Protein AF-A0A949QBL3-F1 (afdb_monomer)

pLDDT: mean 91.04, std 8.11, range [60.72, 97.88]

Foldseek 3Di:
DAEQFDFDWDWDDDPNDTDIGGDDQQFDADDDPDPLSVQLVVVVCVPDVTDGNRCCRYQVNLLVLLLSLCVSVVPPDPVSPDRDHSVVLVVVLVVPDPSSVSSVVD

Sequence (106 aa):
GPGRGLGVSGLLPANGRWLPLAGEGGHVTLAPSDAREAAILALAWREIPHVSAERLISGNGLPFLHRLVSRVDGRTGPDAAQVLAPADIVAQALAGDLLCQATIAT

Nearest PDB structures (foldseek):
  1sz2-assembly1_A  TM=9.155E-01  e=6.501E-09  Escherichia coli
  3vpz-assembly1_A-2  TM=8.803E-01  e=4.285E-07  Pseudoalteromonas sp. AS-131
  2q2r-assembly1_B  TM=8.066E-01  e=5.009E-04  Trypanosoma cruzi
  6vzz-assembly1_A-2  TM=7.115E-01  e=1.348E-04  Balamuthia mandrillaris
  5brh-assembly1_B  TM=7.927E-01  e=1.279E-03  Trypanosoma cruzi strain CL Brener

Secondary structure (DSSP, 8-state):
-BSSSB---EEEEETTEEEEE---GGGSBP--SSHHHHHHHHHHTTT-S--BHHHHSSTTTHHHHHHHHHHHTT--SHHHH----HHHHHHHHHHT-HHHHHHHT-

Solvent-accessible surface area (backbone atoms only — not comparable to full-atom values): 6020 Å² total; per-residue (Å²): 90,66,40,80,44,26,53,37,72,51,74,46,82,54,95,96,40,77,43,82,40,86,61,70,62,18,65,40,76,57,77,63,90,48,75,66,48,41,52,36,50,58,56,47,53,76,79,38,97,71,61,26,37,21,60,46,53,13,46,69,9,34,43,57,40,38,48,38,45,28,62,72,73,65,51,86,51,78,76,52,73,54,87,52,55,47,67,51,38,53,52,38,27,76,73,63,39,66,64,33,37,53,42,76,74,104

Structure (mmCIF, N/CA/C/O backbone):
data_AF-A0A949QBL3-F1
#
_entry.id   AF-A0A949QBL3-F1
#
loop_
_atom_site.group_PDB
_atom_site.id
_atom_site.type_symbol
_atom_site.label_atom_id
_atom_site.label_alt_id
_atom_site.label_comp_id
_atom_site.label_asym_id
_atom_site.label_entity_id
_atom_site.label_seq_id
_atom_site.pdbx_PDB_ins_code
_atom_site.Cartn_x
_atom_site.Cartn_y
_atom_site.Cartn_z
_atom_site.occupancy
_atom_site.B_iso_or_equiv
_atom_site.auth_seq_id
_atom_site.auth_comp_id
_atom_site.auth_asym_id
_atom_site.auth_atom_id
_atom_site.pdbx_PDB_model_num
ATOM 1 N N . GLY A 1 1 ? 9.462 1.404 -8.540 1.00 74.69 1 GLY A N 1
ATOM 2 C CA . GLY A 1 1 ? 9.095 1.081 -7.153 1.00 74.69 1 GLY A CA 1
ATOM 3 C C . GLY A 1 1 ? 8.359 2.242 -6.506 1.00 74.69 1 GLY A C 1
ATOM 4 O O . GLY A 1 1 ? 8.128 3.240 -7.193 1.00 74.69 1 GLY A O 1
ATOM 5 N N . PRO A 1 2 ? 7.966 2.099 -5.230 1.00 81.19 2 PRO A N 1
ATOM 6 C CA . PRO A 1 2 ? 7.136 3.069 -4.519 1.00 81.19 2 PRO A CA 1
ATOM 7 C C . PRO A 1 2 ? 7.917 4.333 -4.120 1.00 81.19 2 PRO A C 1
ATOM 9 O O . PRO A 1 2 ? 9.044 4.267 -3.639 1.00 81.19 2 PRO A O 1
ATOM 12 N N . GLY A 1 3 ? 7.293 5.490 -4.335 1.00 88.12 3 GLY A N 1
ATOM 13 C CA . GLY A 1 3 ? 7.767 6.839 -4.016 1.00 88.12 3 GLY A CA 1
ATOM 14 C C . GLY A 1 3 ? 6.558 7.757 -3.811 1.00 88.12 3 GLY A C 1
ATOM 15 O O . GLY A 1 3 ? 5.633 7.378 -3.105 1.00 88.12 3 GLY A O 1
ATOM 16 N N . ARG A 1 4 ? 6.488 8.932 -4.459 1.00 85.69 4 ARG A N 1
ATOM 17 C CA . ARG A 1 4 ? 5.220 9.705 -4.497 1.00 85.69 4 ARG A CA 1
ATOM 18 C C . ARG A 1 4 ? 4.072 8.904 -5.133 1.00 85.69 4 ARG A C 1
ATOM 20 O O . ARG A 1 4 ? 2.943 9.007 -4.673 1.00 85.69 4 ARG A O 1
ATOM 27 N N . GLY A 1 5 ? 4.394 8.112 -6.155 1.00 87.12 5 GLY A N 1
ATOM 28 C CA . GLY A 1 5 ? 3.521 7.130 -6.804 1.00 87.12 5 GLY A CA 1
ATOM 29 C C . GLY A 1 5 ? 4.197 5.755 -6.870 1.00 87.12 5 GLY A C 1
ATOM 30 O O . GLY A 1 5 ? 5.170 5.515 -6.150 1.00 87.12 5 GLY A O 1
ATOM 31 N N . LEU A 1 6 ? 3.734 4.866 -7.744 1.00 89.38 6 LEU A N 1
ATOM 32 C CA . LEU A 1 6 ? 4.263 3.518 -7.939 1.00 89.38 6 LEU A CA 1
ATOM 33 C C . LEU A 1 6 ? 4.749 3.346 -9.381 1.00 89.38 6 LEU A C 1
ATOM 35 O O . LEU A 1 6 ? 4.000 2.994 -10.285 1.00 89.38 6 LEU A O 1
ATOM 39 N N . GLY A 1 7 ? 6.049 3.548 -9.599 1.00 87.25 7 GLY A N 1
ATOM 40 C CA . GLY A 1 7 ? 6.647 3.305 -10.912 1.00 87.25 7 GLY A CA 1
ATOM 41 C C . GLY A 1 7 ? 6.856 1.811 -11.170 1.00 87.25 7 GLY A C 1
ATOM 42 O O . GLY A 1 7 ? 7.509 1.141 -10.364 1.00 87.25 7 GLY A O 1
ATOM 43 N N . VAL A 1 8 ? 6.384 1.306 -12.308 1.00 88.69 8 VAL A N 1
ATOM 44 C CA . VAL A 1 8 ? 6.632 -0.065 -12.785 1.00 88.69 8 VAL A CA 1
ATOM 45 C C . VAL A 1 8 ? 7.230 0.010 -14.188 1.00 88.69 8 VAL A C 1
ATOM 47 O O . VAL A 1 8 ? 6.705 0.709 -15.047 1.00 88.69 8 VAL A O 1
ATOM 50 N N . SER A 1 9 ? 8.333 -0.697 -14.426 1.00 90.88 9 SER A N 1
ATOM 51 C CA . SER A 1 9 ? 8.986 -0.761 -15.737 1.00 90.88 9 SER A CA 1
ATOM 52 C C . SER A 1 9 ? 9.530 -2.167 -15.977 1.00 90.88 9 SER A C 1
ATOM 54 O O . SER A 1 9 ? 9.952 -2.839 -15.035 1.00 90.88 9 SER A O 1
ATOM 56 N N . GLY A 1 10 ? 9.481 -2.615 -17.231 1.00 89.75 10 GLY A N 1
ATOM 57 C CA . GLY A 1 10 ? 10.071 -3.877 -17.673 1.00 89.75 10 GLY A CA 1
ATOM 58 C C . GLY A 1 10 ? 11.418 -3.661 -18.359 1.00 89.75 10 GLY A C 1
ATOM 59 O O . GLY A 1 10 ? 11.700 -2.576 -18.865 1.00 89.75 10 GLY A O 1
ATOM 60 N N . LEU A 1 11 ? 12.236 -4.710 -18.422 1.00 92.94 11 LEU A N 1
ATOM 61 C CA . LEU A 1 11 ? 13.452 -4.745 -19.233 1.00 92.94 11 LEU A CA 1
ATOM 62 C C . LEU A 1 11 ? 13.326 -5.866 -20.262 1.00 92.94 11 LEU A C 1
ATOM 64 O O . LEU A 1 11 ? 13.057 -7.011 -19.901 1.00 92.94 11 LEU A O 1
ATOM 68 N N . LEU A 1 12 ? 13.534 -5.540 -21.537 1.00 93.38 12 LEU A N 1
ATOM 69 C CA . LEU A 1 12 ? 13.517 -6.508 -22.629 1.00 93.38 12 LEU A CA 1
ATOM 70 C C . LEU A 1 12 ? 14.956 -6.813 -23.075 1.00 93.38 12 LEU A C 1
ATOM 72 O O . LEU A 1 12 ? 15.665 -5.884 -23.473 1.00 93.38 12 LEU A O 1
ATOM 76 N N . PRO A 1 13 ? 15.405 -8.080 -23.046 1.00 93.19 13 PRO A N 1
ATOM 77 C CA . PRO A 1 13 ? 16.680 -8.453 -23.638 1.00 93.19 13 PRO A CA 1
ATOM 78 C C . PRO A 1 13 ? 16.532 -8.533 -25.163 1.00 93.19 13 PRO A C 1
ATOM 80 O O . PRO A 1 13 ? 15.714 -9.293 -25.678 1.00 93.19 13 PRO A O 1
ATOM 83 N N . ALA A 1 14 ? 17.332 -7.763 -25.899 1.00 93.88 14 ALA A N 1
ATOM 84 C CA . ALA A 1 14 ? 17.350 -7.774 -27.360 1.00 93.88 14 ALA A CA 1
ATOM 85 C C . ALA A 1 14 ? 18.766 -7.507 -27.887 1.00 93.88 14 ALA A C 1
ATOM 87 O O . ALA A 1 14 ? 19.401 -6.521 -27.513 1.00 93.88 14 ALA A O 1
ATOM 88 N N . ASN A 1 15 ? 19.266 -8.379 -28.770 1.00 92.81 15 ASN A N 1
ATOM 89 C CA . ASN A 1 15 ? 20.572 -8.238 -29.434 1.00 92.81 15 ASN A CA 1
ATOM 90 C C . ASN A 1 15 ? 21.742 -7.950 -28.469 1.00 92.81 15 ASN A C 1
ATOM 92 O O . ASN A 1 15 ? 22.568 -7.072 -28.717 1.00 92.81 15 ASN A O 1
ATOM 96 N N . GLY A 1 16 ? 21.792 -8.659 -27.335 1.00 94.94 16 GLY A N 1
ATOM 97 C CA . GLY A 1 16 ? 22.842 -8.489 -26.323 1.00 94.94 16 GLY A CA 1
ATOM 98 C C . GLY A 1 16 ? 22.745 -7.194 -25.505 1.00 94.94 16 GLY A C 1
ATOM 99 O O . GLY A 1 16 ? 23.700 -6.836 -24.820 1.00 94.94 16 GLY A O 1
ATOM 100 N N . ARG A 1 17 ? 21.617 -6.477 -25.571 1.00 94.56 17 ARG A N 1
ATOM 101 C CA . ARG A 1 17 ? 21.348 -5.254 -24.802 1.00 94.56 17 ARG A CA 1
ATOM 102 C C . ARG A 1 17 ? 20.035 -5.374 -24.031 1.00 94.56 17 ARG A C 1
ATOM 104 O O . ARG A 1 17 ? 19.168 -6.167 -24.390 1.00 94.56 17 ARG A O 1
ATOM 111 N N . TRP A 1 18 ? 19.887 -4.551 -22.996 1.00 94.50 18 TRP A N 1
ATOM 112 C CA . TRP A 1 18 ? 18.640 -4.390 -22.249 1.00 94.50 18 TRP A CA 1
ATOM 113 C C . TRP A 1 18 ? 17.934 -3.112 -22.687 1.00 94.50 18 TRP A C 1
ATOM 115 O O . TRP A 1 18 ? 18.522 -2.031 -22.648 1.00 94.50 18 TRP A O 1
ATOM 125 N N . LEU A 1 19 ? 16.679 -3.239 -23.107 1.00 93.62 19 LEU A N 1
ATOM 126 C CA . LEU A 1 19 ? 15.832 -2.120 -23.504 1.00 93.62 19 LEU A CA 1
ATOM 127 C C . LEU A 1 19 ? 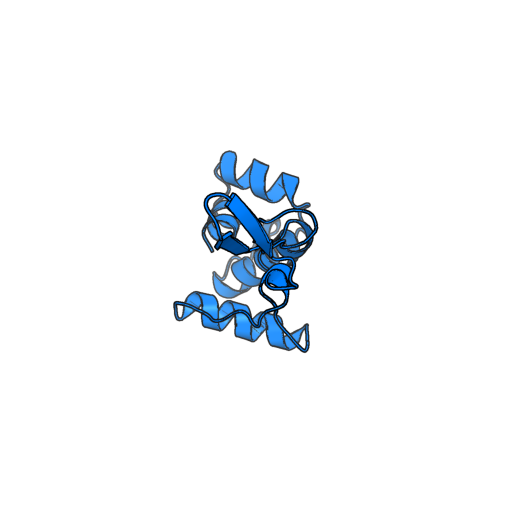14.812 -1.827 -22.394 1.00 93.62 19 LEU A C 1
ATOM 129 O O . LEU A 1 19 ? 14.107 -2.751 -21.979 1.00 93.62 19 LEU A O 1
ATOM 133 N N . PRO A 1 20 ? 14.706 -0.577 -21.908 1.00 91.44 20 PRO A N 1
ATOM 134 C CA . PRO A 1 20 ? 13.691 -0.208 -20.933 1.00 91.44 20 PRO A CA 1
ATOM 135 C C . PRO A 1 20 ? 12.312 -0.119 -21.586 1.00 91.44 20 PRO A C 1
ATOM 137 O O . PRO A 1 20 ? 12.143 0.499 -22.636 1.00 91.44 20 PRO A O 1
ATOM 140 N N . LEU A 1 21 ? 11.316 -0.709 -20.932 1.00 89.25 21 LEU A N 1
ATOM 141 C CA . LEU A 1 21 ? 9.910 -0.599 -21.295 1.00 89.25 21 LEU A CA 1
ATOM 142 C C . LEU A 1 21 ? 9.223 0.325 -20.291 1.00 89.25 21 LEU A C 1
ATOM 144 O O . LEU A 1 21 ? 9.052 -0.028 -19.119 1.00 89.25 21 LEU A O 1
ATOM 148 N N . ALA A 1 22 ? 8.851 1.517 -20.751 1.00 86.50 22 ALA A N 1
ATOM 149 C CA . ALA A 1 22 ? 8.008 2.427 -19.987 1.00 86.50 22 ALA A CA 1
ATOM 150 C C . ALA A 1 22 ? 6.549 1.944 -20.002 1.00 86.50 22 ALA A C 1
ATOM 152 O O . ALA A 1 22 ? 6.080 1.395 -20.999 1.00 86.50 22 ALA A O 1
ATOM 153 N N . GLY A 1 23 ? 5.831 2.161 -18.903 1.00 85.38 23 GLY A N 1
ATOM 154 C CA . GLY A 1 23 ? 4.415 1.836 -18.793 1.00 85.38 23 GLY A CA 1
ATOM 155 C C . GLY A 1 23 ? 3.802 2.351 -17.493 1.00 85.38 23 GLY A C 1
ATOM 156 O O . GLY A 1 23 ? 4.508 2.796 -16.594 1.00 85.38 23 GLY A O 1
ATOM 157 N N . GLU A 1 24 ? 2.479 2.236 -17.394 1.00 88.94 24 GLU A N 1
ATOM 158 C CA . GLU A 1 24 ? 1.669 2.713 -16.261 1.00 88.94 24 GLU A CA 1
ATOM 159 C C . GLU A 1 24 ? 1.313 1.569 -15.299 1.00 88.94 24 GLU A C 1
ATOM 161 O O . GLU A 1 24 ? 0.213 1.496 -14.754 1.00 88.94 24 GLU A O 1
ATOM 166 N N . GLY A 1 25 ? 2.231 0.614 -15.112 1.00 87.25 25 GLY A N 1
ATOM 167 C CA . GLY A 1 25 ? 1.953 -0.615 -14.361 1.00 87.25 25 GLY A CA 1
ATOM 168 C C . GLY A 1 25 ? 1.583 -0.385 -12.889 1.00 87.25 25 GLY A C 1
ATOM 169 O O . GLY A 1 25 ? 0.997 -1.267 -12.276 1.00 87.25 25 GLY A O 1
ATOM 170 N N . GLY A 1 26 ? 1.857 0.794 -12.321 1.00 87.69 26 GLY A N 1
ATOM 171 C CA . GLY A 1 26 ? 1.379 1.165 -10.984 1.00 87.69 26 GLY A CA 1
ATOM 172 C C . GLY A 1 26 ? -0.128 1.424 -10.908 1.00 87.69 26 GLY A C 1
ATOM 173 O O . GLY A 1 26 ? -0.712 1.363 -9.829 1.00 87.69 26 GLY A O 1
ATOM 174 N N . HIS A 1 27 ? -0.779 1.688 -12.042 1.00 91.50 27 HIS A N 1
ATOM 175 C CA . HIS A 1 27 ? -2.205 2.005 -12.109 1.00 91.50 27 HIS A CA 1
ATOM 176 C C . HIS A 1 27 ? -3.093 0.768 -12.300 1.00 91.50 27 HIS A C 1
ATOM 178 O O . HIS A 1 27 ? -4.313 0.900 -12.394 1.00 91.50 27 HIS A O 1
ATOM 184 N N . VAL A 1 28 ? -2.516 -0.437 -12.340 1.00 93.50 28 VAL A N 1
ATOM 185 C CA . VAL A 1 28 ? -3.295 -1.682 -12.404 1.00 93.50 28 VAL A CA 1
ATOM 186 C C . VAL A 1 28 ? -4.195 -1.827 -11.179 1.00 93.50 28 VAL A C 1
ATOM 188 O O . VAL A 1 28 ? -3.853 -1.368 -10.088 1.00 93.50 28 VAL A O 1
ATOM 191 N N . THR A 1 29 ? -5.347 -2.476 -11.356 1.00 94.62 29 THR A N 1
ATOM 192 C CA . THR A 1 29 ? -6.241 -2.832 -10.248 1.00 94.62 29 THR A CA 1
ATOM 193 C C . THR A 1 29 ? -5.500 -3.692 -9.235 1.00 94.62 29 THR A C 1
ATOM 195 O O . THR A 1 29 ? -4.871 -4.684 -9.604 1.00 94.62 29 THR A O 1
ATOM 198 N N . LEU A 1 30 ? -5.590 -3.316 -7.962 1.00 94.69 30 LEU A N 1
ATOM 199 C CA . LEU A 1 30 ? -5.015 -4.092 -6.876 1.00 94.69 30 LEU A CA 1
ATOM 200 C C . LEU A 1 30 ? -5.909 -5.301 -6.570 1.00 94.69 30 LEU A C 1
ATOM 202 O O . LEU A 1 30 ? -7.126 -5.162 -6.447 1.00 94.69 30 LEU A O 1
ATOM 206 N N . ALA A 1 31 ? -5.301 -6.480 -6.462 1.00 95.00 31 ALA A N 1
ATOM 207 C CA . ALA A 1 31 ? -5.980 -7.725 -6.123 1.00 95.00 31 ALA A CA 1
ATOM 208 C C . ALA A 1 31 ? -5.526 -8.191 -4.731 1.00 95.00 31 ALA A C 1
ATOM 210 O O . ALA A 1 31 ? -4.326 -8.135 -4.466 1.00 95.00 31 ALA A O 1
ATOM 211 N N . PRO A 1 32 ? -6.445 -8.639 -3.858 1.00 96.25 32 PRO A N 1
ATOM 212 C CA . PRO A 1 32 ? -6.083 -9.123 -2.534 1.00 96.25 32 PRO A CA 1
ATOM 213 C C . PRO A 1 32 ? -5.532 -10.552 -2.604 1.00 96.25 32 PRO A C 1
ATOM 215 O O . PRO A 1 32 ? -6.023 -11.377 -3.379 1.00 96.25 32 PRO A O 1
ATOM 218 N N . SER A 1 33 ? -4.559 -10.851 -1.752 1.00 96.62 33 SER A N 1
ATOM 219 C CA . SER A 1 33 ? -3.954 -12.177 -1.588 1.00 96.62 33 SER A CA 1
ATOM 220 C C . SER A 1 33 ? -4.626 -12.996 -0.484 1.00 96.62 33 SER A C 1
ATOM 222 O O . SER A 1 33 ? -4.574 -14.226 -0.509 1.00 96.62 33 SER A O 1
ATOM 224 N N . ASP A 1 34 ? -5.285 -12.334 0.471 1.00 97.00 34 ASP A N 1
ATOM 225 C CA . ASP A 1 34 ? -5.991 -12.972 1.580 1.00 97.00 34 ASP A CA 1
ATOM 226 C C . ASP A 1 34 ? -7.290 -12.240 1.980 1.00 97.00 34 ASP A C 1
ATOM 228 O O . ASP A 1 34 ? -7.689 -11.225 1.400 1.00 97.00 34 ASP A O 1
ATOM 232 N N . ALA A 1 35 ? -7.994 -12.787 2.977 1.00 97.75 35 ALA A N 1
ATOM 233 C CA . ALA A 1 35 ? -9.259 -12.235 3.460 1.00 97.75 35 ALA A CA 1
ATOM 234 C C . ALA A 1 35 ? -9.105 -10.869 4.157 1.00 97.75 35 ALA A C 1
ATOM 236 O O . ALA A 1 35 ? -10.042 -10.066 4.136 1.00 97.75 35 ALA A O 1
ATOM 237 N N . ARG A 1 36 ? -7.946 -10.595 4.768 1.00 96.19 36 ARG A N 1
ATOM 238 C CA . ARG A 1 36 ? -7.672 -9.322 5.442 1.00 96.19 36 ARG A CA 1
ATOM 239 C C . ARG A 1 36 ? -7.459 -8.223 4.408 1.00 96.19 36 ARG A C 1
ATOM 241 O O . ARG A 1 36 ? -8.114 -7.186 4.486 1.00 96.19 36 ARG A O 1
ATOM 248 N N . GLU A 1 37 ? -6.629 -8.470 3.400 1.00 97.00 37 GLU A N 1
ATOM 249 C CA . GLU A 1 37 ? -6.455 -7.573 2.257 1.00 97.00 37 GLU A CA 1
ATOM 250 C C . GLU A 1 37 ? -7.783 -7.341 1.525 1.00 97.00 37 GLU A C 1
ATOM 252 O O . GLU A 1 37 ? -8.115 -6.204 1.186 1.00 97.00 37 GLU A O 1
ATOM 257 N N . ALA A 1 38 ? -8.604 -8.383 1.350 1.00 97.88 38 ALA A N 1
ATOM 258 C CA . ALA A 1 38 ? -9.926 -8.238 0.744 1.00 97.88 38 ALA A CA 1
ATOM 259 C C . ALA A 1 38 ? -10.836 -7.288 1.545 1.00 97.88 38 ALA A C 1
ATOM 261 O O . ALA A 1 38 ? -11.529 -6.455 0.956 1.00 97.88 38 ALA A O 1
ATOM 262 N N . ALA A 1 39 ? -10.807 -7.356 2.881 1.00 97.62 39 ALA A N 1
ATOM 263 C CA . ALA A 1 39 ? -11.545 -6.429 3.739 1.00 97.62 39 ALA A CA 1
ATOM 264 C C . ALA A 1 39 ? -11.022 -4.985 3.624 1.00 97.62 39 ALA A C 1
ATOM 266 O O . ALA A 1 39 ? -11.819 -4.043 3.571 1.00 97.62 39 ALA A O 1
ATOM 267 N N . ILE A 1 40 ? -9.701 -4.802 3.522 1.00 96.88 40 ILE A N 1
ATOM 268 C CA . ILE A 1 40 ? -9.072 -3.491 3.299 1.00 96.88 40 ILE A CA 1
ATOM 269 C C . ILE A 1 40 ? -9.543 -2.892 1.968 1.00 96.88 40 ILE A C 1
ATOM 271 O O . ILE A 1 40 ? -9.997 -1.745 1.941 1.00 96.88 40 ILE A O 1
ATOM 275 N N . LEU A 1 41 ? -9.507 -3.665 0.878 1.00 97.19 41 LEU A N 1
ATOM 276 C CA . LEU A 1 41 ? -9.971 -3.214 -0.438 1.00 97.19 41 LEU A CA 1
ATOM 277 C C . LEU A 1 41 ? -11.472 -2.905 -0.450 1.00 97.19 41 LEU A C 1
ATOM 279 O O . LEU A 1 41 ? -11.885 -1.906 -1.039 1.00 97.19 41 LEU A O 1
ATOM 283 N N . ALA A 1 42 ? -12.285 -3.695 0.256 1.00 96.75 42 ALA A N 1
ATOM 284 C CA . ALA A 1 42 ? -13.714 -3.431 0.398 1.00 96.75 42 ALA A CA 1
ATOM 285 C C . ALA A 1 42 ? -13.994 -2.090 1.098 1.00 96.75 42 ALA A C 1
ATOM 287 O O . ALA A 1 42 ? -14.907 -1.363 0.700 1.00 96.75 42 ALA A O 1
ATOM 288 N N . LEU A 1 43 ? -13.201 -1.727 2.113 1.00 96.31 43 LEU A N 1
ATOM 289 C CA . LEU A 1 43 ? -13.280 -0.399 2.723 1.00 96.31 43 LEU A CA 1
ATOM 290 C C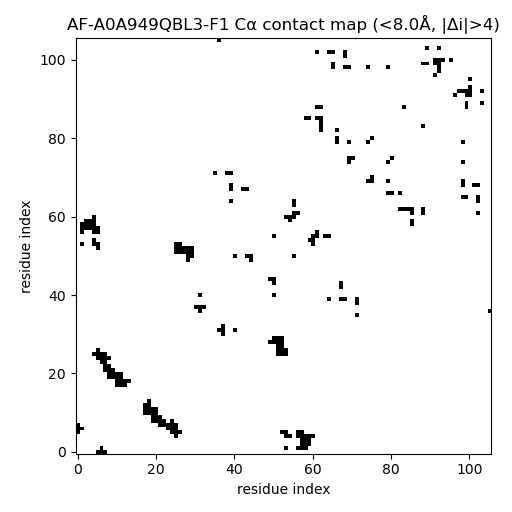 . LEU A 1 43 ? -12.771 0.694 1.779 1.00 96.31 43 LEU A C 1
ATOM 292 O O . LEU A 1 43 ? -13.401 1.747 1.697 1.00 96.31 43 LEU A O 1
ATOM 296 N N . ALA A 1 44 ? -11.684 0.451 1.042 1.00 96.50 44 ALA A N 1
ATOM 297 C CA . ALA A 1 44 ? -11.155 1.411 0.077 1.00 96.50 44 ALA A CA 1
ATOM 298 C C . ALA A 1 44 ? -12.188 1.761 -1.010 1.00 96.50 44 ALA A C 1
ATOM 300 O O . ALA A 1 44 ? -12.392 2.938 -1.307 1.00 96.50 44 ALA A O 1
ATOM 301 N N . TRP A 1 45 ? -12.906 0.765 -1.542 1.00 96.00 45 TRP A N 1
ATOM 302 C CA . TRP A 1 45 ? -13.947 0.958 -2.563 1.00 96.00 45 TRP A CA 1
ATOM 303 C C . TRP A 1 45 ? -15.126 1.821 -2.119 1.00 96.00 45 TRP A C 1
ATOM 305 O O . TRP A 1 45 ? -15.835 2.372 -2.957 1.00 96.00 45 TRP A O 1
ATOM 315 N N . ARG A 1 46 ? -15.343 1.980 -0.811 1.00 95.31 46 ARG A N 1
ATOM 316 C CA . ARG A 1 46 ? -16.366 2.903 -0.300 1.00 95.31 46 ARG A CA 1
ATOM 317 C C . ARG A 1 46 ? -15.972 4.368 -0.454 1.00 95.31 46 ARG A C 1
ATOM 319 O O . ARG A 1 46 ? -16.844 5.229 -0.413 1.00 95.31 46 ARG A O 1
ATOM 326 N N . GLU A 1 47 ? -14.680 4.649 -0.596 1.00 94.19 47 GLU A N 1
ATOM 327 C CA . GLU A 1 47 ? -14.138 6.009 -0.624 1.00 94.19 47 GLU A CA 1
ATOM 328 C C . GLU A 1 47 ? -13.602 6.401 -2.009 1.00 94.19 47 GLU A C 1
ATOM 330 O O . GLU A 1 47 ? -13.565 7.587 -2.339 1.00 94.19 47 GLU A O 1
ATOM 335 N N . ILE A 1 48 ? -13.208 5.428 -2.839 1.00 94.12 48 ILE A N 1
ATOM 336 C CA . ILE A 1 48 ? -12.686 5.663 -4.189 1.00 94.12 48 ILE A CA 1
ATOM 337 C C . ILE A 1 48 ? -13.247 4.658 -5.208 1.00 94.12 48 ILE A C 1
ATOM 339 O O . ILE A 1 48 ? -13.361 3.472 -4.905 1.00 94.12 48 ILE A O 1
ATOM 343 N N . PRO A 1 49 ? -13.554 5.100 -6.445 1.00 91.12 49 PRO A N 1
ATOM 344 C CA . PRO A 1 49 ? -14.201 4.253 -7.451 1.00 91.12 49 PRO A CA 1
ATOM 345 C C . PRO A 1 49 ? -13.284 3.163 -8.025 1.00 91.12 49 PRO A C 1
ATOM 347 O O . PRO A 1 49 ? -13.762 2.134 -8.490 1.00 91.12 49 PRO A O 1
ATOM 350 N N . HIS A 1 50 ? -11.965 3.372 -7.996 1.00 94.25 50 HIS A N 1
ATOM 351 C CA . HIS A 1 50 ? -10.964 2.405 -8.444 1.00 94.25 50 HIS A CA 1
ATOM 352 C C . HIS A 1 50 ? -9.781 2.397 -7.482 1.00 94.25 50 HIS A C 1
ATOM 354 O O . HIS A 1 50 ? -9.244 3.451 -7.139 1.00 94.25 50 HIS A O 1
ATOM 360 N N . VAL A 1 51 ? -9.389 1.199 -7.046 1.00 95.06 51 VAL A N 1
ATOM 361 C CA . VAL A 1 51 ? -8.255 0.981 -6.144 1.00 95.06 51 VAL A CA 1
ATOM 362 C C . VAL A 1 51 ? -7.111 0.408 -6.974 1.00 95.06 51 VAL A C 1
ATOM 364 O O . VAL A 1 51 ? -7.048 -0.797 -7.226 1.00 95.06 51 VAL A O 1
ATOM 367 N N . SER A 1 52 ? -6.235 1.287 -7.457 1.00 94.62 52 SER A N 1
ATOM 368 C CA . SER A 1 52 ? -5.001 0.878 -8.124 1.00 94.62 52 SER A CA 1
ATOM 369 C C . SER A 1 52 ? -3.917 0.495 -7.116 1.00 94.62 52 SER A C 1
ATOM 371 O O . SER A 1 52 ? -3.970 0.906 -5.953 1.00 94.62 52 SER A O 1
ATOM 373 N N . ALA A 1 53 ? -2.901 -0.243 -7.566 1.00 92.56 53 ALA A N 1
ATOM 374 C CA . ALA A 1 53 ? -1.745 -0.576 -6.737 1.00 92.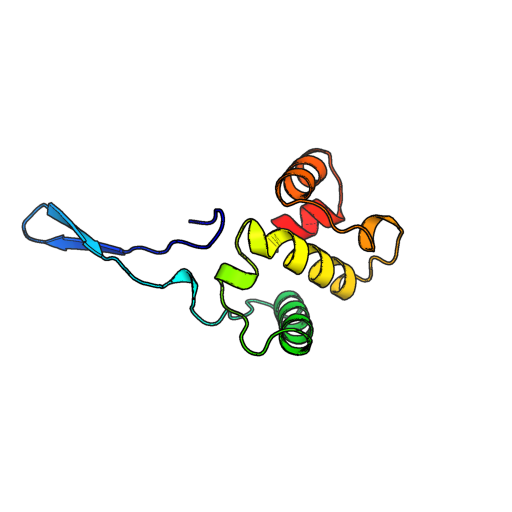56 53 ALA A CA 1
ATOM 375 C C . ALA A 1 53 ? -1.056 0.686 -6.181 1.00 92.56 53 ALA A C 1
ATOM 377 O O . ALA A 1 53 ? -0.774 0.755 -4.989 1.00 92.56 53 ALA A O 1
ATOM 378 N N . GLU A 1 54 ? -0.879 1.733 -6.994 1.00 93.94 54 GLU A N 1
ATOM 379 C CA . GLU A 1 54 ? -0.314 3.018 -6.555 1.00 93.94 54 GLU A CA 1
ATOM 380 C C . GLU A 1 54 ? -1.099 3.662 -5.404 1.00 93.94 54 GLU A C 1
ATOM 382 O O . GLU A 1 54 ? -0.518 4.305 -4.526 1.00 93.94 54 GLU A O 1
ATOM 387 N N . ARG A 1 55 ? -2.425 3.499 -5.395 1.00 93.12 55 ARG A N 1
ATOM 388 C CA . ARG A 1 55 ? -3.314 4.185 -4.456 1.00 93.12 55 ARG A CA 1
ATOM 389 C C . ARG A 1 55 ? -3.105 3.752 -3.006 1.00 93.12 55 ARG A C 1
ATOM 391 O O . ARG A 1 55 ? -3.415 4.538 -2.114 1.00 93.12 55 ARG A O 1
ATOM 398 N N . LEU A 1 56 ? -2.590 2.540 -2.791 1.00 93.12 56 LEU A N 1
ATOM 399 C CA . LEU A 1 56 ? -2.250 2.002 -1.469 1.00 93.12 56 LEU A CA 1
ATOM 400 C C . LEU A 1 56 ? -0.738 1.800 -1.294 1.00 93.12 56 LEU A C 1
ATOM 402 O O . LEU A 1 56 ? -0.208 2.093 -0.227 1.00 93.12 56 LEU A O 1
ATOM 406 N N . ILE A 1 57 ? -0.027 1.382 -2.345 1.00 92.06 57 ILE A N 1
ATOM 407 C CA . ILE A 1 57 ? 1.397 1.013 -2.316 1.00 92.06 57 ILE A CA 1
ATOM 408 C C . ILE A 1 57 ? 2.248 2.168 -2.860 1.00 92.06 57 ILE A C 1
ATOM 410 O O . ILE A 1 57 ? 2.969 2.066 -3.856 1.00 92.06 57 ILE A O 1
ATOM 414 N N . SER A 1 58 ? 2.139 3.322 -2.212 1.00 93.38 58 SER A N 1
ATOM 415 C CA . SER A 1 58 ? 2.982 4.490 -2.465 1.00 93.38 58 SER A CA 1
ATOM 416 C C . SER A 1 58 ? 3.111 5.320 -1.195 1.00 93.38 58 SER A C 1
ATOM 418 O O . SER A 1 58 ? 2.318 5.183 -0.267 1.00 93.38 58 SER A O 1
ATOM 420 N N . GLY A 1 59 ? 4.079 6.232 -1.157 1.00 91.62 59 GLY A N 1
ATOM 421 C CA . GLY A 1 59 ? 4.191 7.206 -0.077 1.00 91.62 59 GLY A CA 1
ATOM 422 C C . GLY A 1 59 ? 2.898 8.005 0.093 1.00 91.62 59 GLY A C 1
ATOM 423 O O . GLY A 1 59 ? 2.413 8.126 1.207 1.00 91.62 59 GLY A O 1
ATOM 424 N N . ASN A 1 60 ? 2.273 8.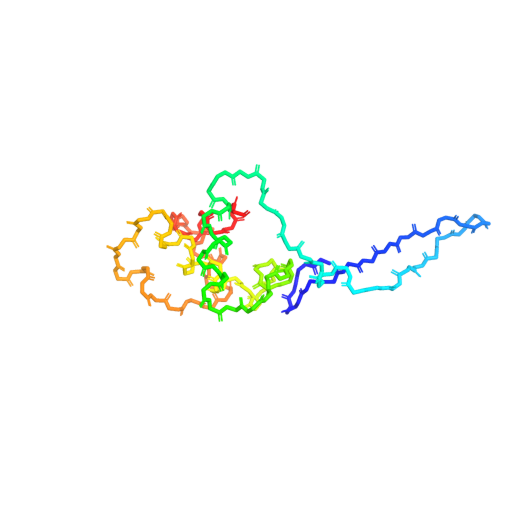467 -0.995 1.00 92.56 60 ASN A N 1
ATOM 425 C CA . ASN A 1 60 ? 0.998 9.189 -0.911 1.00 92.56 60 ASN A CA 1
ATOM 426 C C . ASN A 1 60 ? -0.187 8.285 -0.519 1.00 92.56 60 ASN A C 1
ATOM 428 O O . ASN A 1 60 ? -1.167 8.776 0.039 1.00 92.56 60 ASN A O 1
ATOM 432 N N . GLY A 1 61 ? -0.105 6.984 -0.811 1.00 94.19 61 GLY A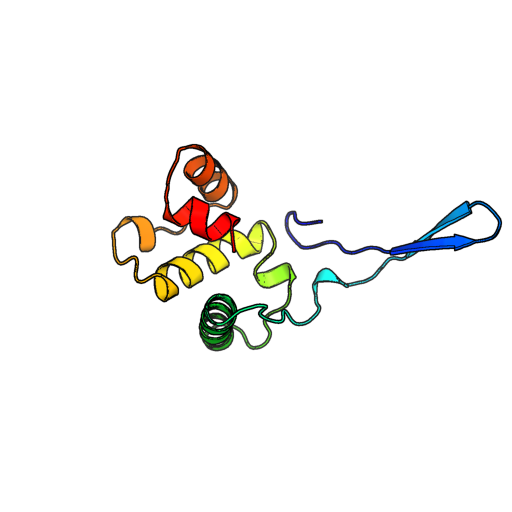 N 1
ATOM 433 C CA . GLY A 1 61 ? -1.107 5.983 -0.439 1.00 94.19 61 GLY A CA 1
ATOM 434 C C . GLY A 1 61 ? -1.001 5.502 1.010 1.00 94.19 61 GLY A C 1
ATOM 435 O O . GLY A 1 61 ? -2.010 5.117 1.596 1.00 94.19 61 GLY A O 1
ATOM 436 N N . LEU A 1 62 ? 0.185 5.581 1.620 1.00 94.94 62 LEU A N 1
ATOM 437 C CA . LEU A 1 62 ? 0.467 5.033 2.951 1.00 94.94 62 LEU A CA 1
ATOM 438 C C . LEU A 1 62 ? -0.476 5.548 4.055 1.00 94.94 62 LEU A C 1
ATOM 440 O O . LEU A 1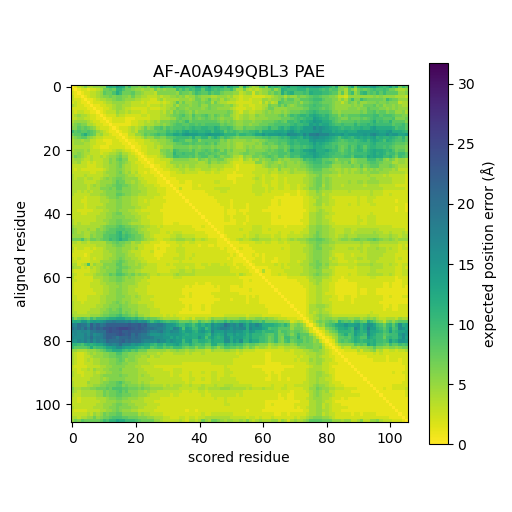 62 ? -0.993 4.727 4.810 1.00 94.94 62 LEU A O 1
ATOM 444 N N . PRO A 1 63 ? -0.781 6.860 4.153 1.00 95.00 63 PRO A N 1
ATOM 445 C CA . PRO A 1 63 ? -1.723 7.364 5.157 1.00 95.00 63 PRO A CA 1
ATOM 446 C C . PRO A 1 63 ? -3.148 6.842 4.950 1.00 95.00 63 PRO A C 1
ATOM 448 O O . PRO A 1 63 ? -3.892 6.636 5.911 1.00 95.00 63 PRO A O 1
ATOM 451 N N . PHE A 1 64 ? -3.537 6.613 3.693 1.00 94.94 64 PHE A N 1
ATOM 452 C CA . PHE A 1 64 ? -4.829 6.021 3.377 1.00 94.94 64 PHE A CA 1
ATOM 453 C C . PHE A 1 64 ? -4.859 4.545 3.779 1.00 94.94 64 PHE A C 1
ATOM 455 O O . PHE A 1 64 ? -5.771 4.144 4.501 1.00 94.94 64 PHE A O 1
ATOM 462 N N . LEU A 1 65 ? -3.832 3.771 3.412 1.00 95.50 65 LEU A N 1
ATOM 463 C CA . LEU A 1 65 ? -3.683 2.374 3.822 1.00 95.50 65 LEU A CA 1
ATOM 464 C C . LEU A 1 65 ? -3.684 2.229 5.350 1.00 95.50 65 LEU A C 1
ATOM 466 O O . LEU A 1 65 ? -4.443 1.421 5.876 1.00 95.50 65 LEU A O 1
ATOM 470 N N . HIS A 1 66 ? -2.926 3.067 6.063 1.00 95.19 66 HIS A N 1
ATOM 471 C CA . HIS A 1 66 ? -2.861 3.088 7.527 1.00 95.19 66 HIS A CA 1
ATOM 472 C C . HIS A 1 66 ? -4.247 3.214 8.171 1.00 95.19 66 HIS A C 1
ATOM 474 O O . HIS A 1 66 ? -4.615 2.444 9.061 1.00 95.19 66 HIS A O 1
ATOM 480 N N . ARG A 1 67 ? -5.068 4.151 7.675 1.00 93.44 67 ARG A N 1
ATOM 481 C CA . ARG A 1 67 ? -6.446 4.336 8.152 1.00 93.44 67 ARG A CA 1
ATOM 482 C C . ARG A 1 67 ? -7.308 3.095 7.910 1.00 93.44 67 ARG A C 1
ATOM 484 O O . ARG A 1 67 ? -8.127 2.750 8.761 1.00 93.44 67 ARG A O 1
ATOM 491 N N . LEU A 1 68 ? -7.171 2.451 6.751 1.00 94.75 68 LEU A N 1
ATOM 492 C CA . LEU A 1 68 ? -7.951 1.260 6.409 1.00 94.75 68 LEU A CA 1
ATOM 493 C C . LEU A 1 68 ? -7.536 0.053 7.256 1.00 94.75 68 LEU A C 1
ATOM 495 O O . LEU A 1 68 ? -8.406 -0.609 7.816 1.00 94.75 68 LEU A O 1
ATOM 499 N N . VAL A 1 69 ? -6.229 -0.178 7.405 1.00 95.00 69 VAL A N 1
ATOM 500 C CA . VAL A 1 69 ? -5.650 -1.217 8.270 1.00 95.00 69 VAL A CA 1
ATOM 501 C C . VAL A 1 69 ? -6.148 -1.056 9.700 1.00 95.00 69 VAL A C 1
ATOM 503 O O . VAL A 1 69 ? -6.654 -2.006 10.285 1.00 95.00 69 VAL A O 1
ATOM 506 N N . SER A 1 70 ? -6.111 0.166 10.230 1.00 93.69 70 SER A N 1
ATOM 507 C CA . SER A 1 70 ? -6.607 0.462 11.574 1.00 93.69 70 SER A CA 1
ATOM 508 C C . SER A 1 70 ? -8.074 0.062 11.777 1.00 93.69 70 SER A C 1
ATOM 510 O O . SER A 1 70 ? -8.427 -0.562 12.781 1.00 93.69 70 SER A O 1
ATOM 512 N N . ARG A 1 71 ? -8.931 0.356 10.787 1.00 92.88 71 ARG A N 1
ATOM 513 C CA . ARG A 1 71 ? -10.352 -0.025 10.810 1.00 92.88 71 ARG A CA 1
ATOM 514 C C . ARG A 1 71 ? -10.556 -1.537 10.721 1.00 92.88 71 ARG A C 1
ATOM 516 O O . ARG A 1 71 ? -11.415 -2.053 11.430 1.00 92.88 71 ARG A O 1
ATOM 523 N N . VAL A 1 72 ? -9.816 -2.229 9.853 1.00 94.88 72 VAL A N 1
ATOM 524 C CA . VAL A 1 72 ? -9.935 -3.690 9.679 1.00 94.88 72 VAL A CA 1
ATOM 525 C C . VAL A 1 72 ? -9.426 -4.437 10.908 1.00 94.88 72 VAL A C 1
ATOM 527 O O . VAL A 1 72 ? -10.090 -5.358 11.373 1.00 94.88 72 VAL A O 1
ATOM 530 N N . ASP A 1 73 ? -8.311 -3.993 11.485 1.00 92.00 73 ASP A N 1
ATOM 531 C CA . ASP A 1 73 ? -7.689 -4.626 12.652 1.00 92.00 73 ASP A CA 1
ATOM 532 C C . ASP A 1 73 ? -8.364 -4.217 13.980 1.00 92.00 73 ASP A C 1
ATOM 534 O O . ASP A 1 73 ? -7.903 -4.589 15.059 1.00 92.00 73 ASP A O 1
ATOM 538 N N . GLY A 1 74 ? -9.456 -3.441 13.926 1.00 87.56 74 GLY A N 1
ATOM 539 C CA . GLY A 1 74 ? -10.250 -3.058 15.097 1.00 87.56 74 GLY A CA 1
ATOM 540 C C . GLY A 1 74 ? -9.504 -2.172 16.096 1.00 87.56 74 GLY A C 1
ATOM 541 O O . GLY A 1 74 ? -9.858 -2.130 17.275 1.00 87.56 74 GLY A O 1
ATOM 542 N N . ARG A 1 75 ? -8.463 -1.458 15.654 1.00 80.25 75 ARG A N 1
ATOM 543 C CA . ARG A 1 75 ? -7.680 -0.578 16.522 1.00 80.25 75 ARG A CA 1
ATOM 544 C C . ARG A 1 75 ? -8.419 0.739 16.696 1.00 80.25 75 ARG A C 1
ATOM 546 O O . ARG A 1 75 ? -8.281 1.667 15.913 1.00 80.25 75 ARG A O 1
ATOM 553 N N . THR A 1 76 ? -9.245 0.818 17.732 1.00 62.38 76 THR A N 1
ATOM 554 C CA . THR A 1 76 ? -9.981 2.032 18.103 1.00 62.38 76 THR A CA 1
ATOM 555 C C . THR A 1 76 ? -9.279 2.718 19.274 1.00 62.38 76 THR A C 1
ATOM 557 O O . THR A 1 76 ? -9.588 2.456 20.434 1.00 62.38 76 THR A O 1
ATOM 560 N N . GLY A 1 77 ? -8.304 3.574 18.971 1.00 64.25 77 GLY A N 1
ATOM 561 C CA . GLY A 1 77 ? -7.585 4.401 19.945 1.00 64.25 77 GLY A CA 1
ATOM 562 C C . GLY A 1 77 ? -7.286 5.798 19.385 1.00 64.25 77 GLY A C 1
ATOM 563 O O . GLY A 1 77 ? -7.507 6.026 18.194 1.00 64.25 77 GLY A O 1
ATOM 564 N N . PRO A 1 78 ? -6.795 6.744 20.204 1.00 61.06 78 PRO A N 1
ATOM 565 C CA . PRO A 1 78 ? -6.418 8.081 19.733 1.00 61.06 78 PRO A CA 1
ATOM 566 C C . PRO A 1 78 ? -5.398 8.038 18.578 1.00 61.06 78 PRO A C 1
ATOM 568 O O . PRO A 1 78 ? -5.516 8.823 17.640 1.00 61.06 78 PRO A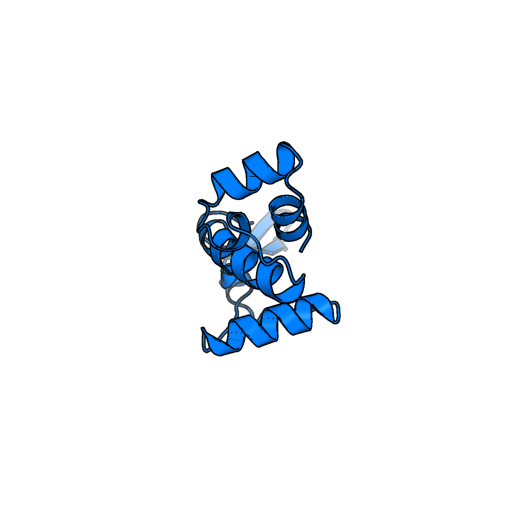 O 1
ATOM 571 N N . ASP A 1 79 ? -4.499 7.051 18.579 1.00 60.72 79 ASP A N 1
ATOM 572 C CA . ASP A 1 79 ? -3.473 6.855 17.540 1.00 60.72 79 ASP A CA 1
ATOM 573 C C . ASP A 1 79 ? -4.068 6.429 16.186 1.00 60.72 79 ASP A C 1
ATOM 575 O O . ASP A 1 79 ? -3.588 6.808 15.121 1.00 60.72 79 ASP A O 1
ATOM 579 N N . ALA A 1 80 ? -5.190 5.705 16.206 1.00 63.38 80 ALA A N 1
ATOM 580 C CA . ALA A 1 80 ? -5.908 5.283 15.004 1.00 63.38 80 ALA A CA 1
ATOM 581 C C . ALA A 1 80 ? -6.652 6.426 14.295 1.00 63.38 80 ALA A C 1
ATOM 583 O O . ALA A 1 80 ? -6.973 6.314 13.110 1.00 63.38 80 ALA A O 1
ATOM 584 N N . ALA A 1 81 ? -6.957 7.506 15.020 1.00 63.91 81 ALA A N 1
ATOM 585 C CA . ALA A 1 81 ? -7.625 8.686 14.481 1.00 63.91 81 ALA A CA 1
ATOM 586 C C . ALA A 1 81 ? -6.637 9.698 13.879 1.00 63.91 81 ALA A C 1
ATOM 588 O O . ALA A 1 81 ? -7.055 10.607 13.156 1.00 63.91 81 ALA A O 1
ATOM 589 N N . GLN A 1 82 ? -5.339 9.556 14.160 1.00 76.19 82 GLN A N 1
ATOM 590 C CA . GLN A 1 82 ? -4.323 10.477 13.677 1.00 76.19 82 GLN A CA 1
ATOM 591 C C . GLN A 1 82 ? -3.986 10.201 12.207 1.00 76.19 82 GLN A C 1
ATOM 593 O O . GLN A 1 82 ? -3.686 9.078 11.802 1.00 76.19 82 GLN A O 1
ATOM 598 N N . VAL A 1 83 ? -4.007 11.256 11.389 1.00 84.06 83 VAL A N 1
ATOM 599 C CA . VAL A 1 83 ? -3.457 11.202 10.032 1.00 84.06 83 VAL A CA 1
ATOM 600 C C . VAL A 1 83 ? -1.955 11.434 10.135 1.00 84.06 83 VAL A C 1
ATOM 602 O O . VAL A 1 83 ? -1.518 12.554 10.394 1.00 84.06 83 VAL A O 1
ATOM 605 N N . LEU A 1 84 ? -1.178 10.369 9.956 1.00 91.06 84 LEU A N 1
ATOM 606 C CA . LEU A 1 84 ? 0.281 10.413 9.973 1.00 91.06 84 LEU A CA 1
ATOM 607 C C . LEU A 1 84 ? 0.840 10.708 8.580 1.00 91.06 84 LEU A C 1
ATOM 609 O O . LEU A 1 84 ? 0.286 10.263 7.568 1.00 91.06 84 LEU A O 1
ATOM 613 N N . ALA A 1 85 ? 1.959 11.435 8.517 1.00 94.62 85 ALA A N 1
ATOM 614 C CA . ALA A 1 85 ? 2.700 11.557 7.271 1.00 94.62 85 ALA A CA 1
ATOM 615 C C . ALA A 1 85 ? 3.377 10.214 6.928 1.00 94.62 85 ALA A C 1
ATOM 617 O O . ALA A 1 85 ? 3.673 9.419 7.823 1.00 94.62 85 ALA A O 1
ATOM 618 N N . PRO A 1 86 ? 3.695 9.950 5.648 1.00 94.50 86 PRO A N 1
ATOM 619 C CA . PRO A 1 86 ? 4.284 8.671 5.242 1.00 94.50 86 PRO A CA 1
ATOM 620 C C . PRO A 1 86 ? 5.604 8.365 5.962 1.00 94.50 86 PRO A C 1
ATOM 622 O O . PRO A 1 86 ? 5.851 7.228 6.355 1.00 94.50 86 PRO A O 1
ATOM 625 N N . ALA A 1 87 ? 6.435 9.390 6.171 1.00 95.25 87 ALA A N 1
ATOM 626 C CA . ALA A 1 87 ? 7.693 9.259 6.900 1.00 95.25 87 ALA A CA 1
ATOM 627 C C . ALA A 1 87 ? 7.474 8.905 8.379 1.00 95.25 87 ALA A C 1
ATOM 629 O O . ALA A 1 87 ? 8.224 8.096 8.919 1.00 95.25 87 ALA A O 1
ATOM 630 N N . ASP A 1 88 ? 6.429 9.453 9.007 1.00 95.94 88 ASP A N 1
ATOM 631 C CA . ASP A 1 88 ? 6.104 9.174 10.408 1.00 95.94 88 ASP A CA 1
ATOM 632 C C . ASP A 1 88 ? 5.609 7.741 10.585 1.00 95.94 88 ASP A C 1
ATOM 634 O O . ASP A 1 88 ? 6.019 7.081 11.532 1.00 95.94 88 ASP A O 1
ATOM 638 N N . ILE A 1 89 ? 4.805 7.222 9.649 1.00 94.88 89 ILE A N 1
ATOM 639 C CA . ILE A 1 89 ? 4.366 5.816 9.660 1.00 94.88 89 ILE A CA 1
ATOM 640 C C . ILE A 1 89 ? 5.585 4.889 9.625 1.00 94.88 89 ILE A C 1
ATOM 642 O O . ILE A 1 89 ? 5.692 3.965 10.424 1.00 94.88 89 ILE A O 1
ATOM 646 N N . VAL A 1 90 ? 6.545 5.147 8.733 1.00 95.75 90 VAL A N 1
ATOM 647 C CA . VAL A 1 90 ? 7.768 4.333 8.660 1.00 95.75 90 VAL A CA 1
ATOM 648 C C . VAL A 1 90 ? 8.593 4.470 9.942 1.00 95.75 90 VAL A C 1
ATOM 650 O O . VAL A 1 90 ? 9.026 3.465 10.502 1.00 95.75 90 VAL A O 1
ATOM 653 N N . ALA A 1 91 ? 8.795 5.695 10.434 1.00 96.56 91 ALA A N 1
ATOM 654 C CA . ALA A 1 91 ? 9.574 5.944 11.642 1.00 96.56 91 ALA A CA 1
ATOM 655 C C . ALA A 1 91 ? 8.958 5.269 12.878 1.00 96.56 91 ALA A C 1
ATOM 657 O O . ALA A 1 91 ? 9.669 4.622 13.644 1.00 96.56 91 ALA A O 1
ATOM 658 N N . GLN A 1 92 ? 7.640 5.362 13.048 1.00 95.25 92 GLN A N 1
ATOM 659 C CA . GLN A 1 92 ? 6.919 4.731 14.150 1.00 95.25 92 GLN A CA 1
ATOM 660 C C . GLN A 1 92 ? 6.904 3.203 14.024 1.00 95.25 92 GLN A C 1
ATOM 662 O O . GLN A 1 92 ? 7.106 2.518 15.025 1.00 95.25 92 GLN A O 1
ATOM 667 N N . ALA A 1 93 ? 6.776 2.651 12.809 1.00 95.75 93 ALA A N 1
ATOM 668 C CA . ALA A 1 93 ? 6.901 1.208 12.587 1.00 95.75 93 ALA A CA 1
ATOM 669 C C . ALA A 1 93 ? 8.275 0.682 13.041 1.00 95.75 93 ALA A C 1
ATOM 671 O O . ALA A 1 93 ? 8.365 -0.340 13.727 1.00 95.75 93 ALA A O 1
ATOM 672 N N . LEU A 1 94 ? 9.345 1.409 12.696 1.00 97.44 94 LEU A N 1
ATOM 673 C CA . LEU A 1 94 ? 10.713 1.101 13.124 1.00 97.44 94 LEU A CA 1
ATOM 674 C C . LEU A 1 94 ? 10.904 1.270 14.638 1.00 97.44 94 LEU A C 1
ATOM 676 O O . LEU A 1 94 ? 11.691 0.540 15.235 1.00 97.44 94 LEU A O 1
ATOM 680 N N . ALA A 1 95 ? 10.174 2.199 15.260 1.00 96.81 95 ALA A N 1
ATOM 681 C CA . ALA A 1 95 ? 10.178 2.420 16.704 1.00 96.81 95 ALA A CA 1
ATOM 682 C C . ALA A 1 95 ? 9.333 1.402 17.497 1.00 96.81 95 ALA A C 1
ATOM 684 O O . ALA A 1 95 ? 9.370 1.419 18.726 1.00 96.81 95 ALA A O 1
ATOM 685 N N . GLY A 1 96 ? 8.600 0.508 16.825 1.00 94.06 96 GLY A N 1
ATOM 686 C CA . GLY A 1 96 ? 7.822 -0.550 17.473 1.00 94.06 96 GLY A CA 1
ATOM 687 C C . GLY A 1 96 ? 6.315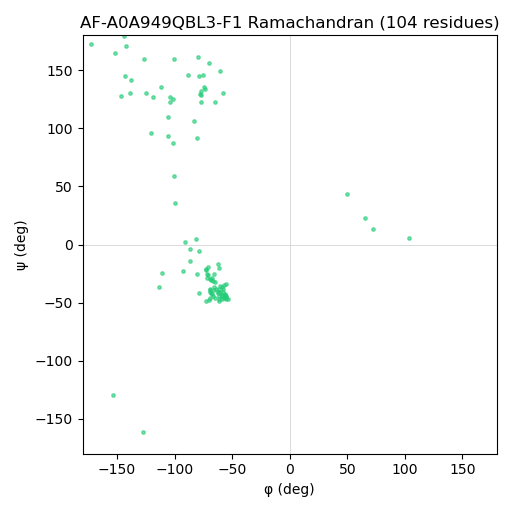 -0.306 17.545 1.00 94.06 96 GLY A C 1
ATOM 688 O O . GLY A 1 96 ? 5.619 -1.107 18.168 1.00 94.06 96 GLY A O 1
ATOM 689 N N . ASP A 1 97 ? 5.793 0.758 16.927 1.00 93.12 97 ASP A N 1
ATOM 690 C CA . ASP A 1 97 ? 4.348 0.972 16.879 1.00 93.12 97 ASP A CA 1
ATOM 691 C C . ASP A 1 97 ? 3.663 -0.139 16.075 1.00 93.12 97 ASP A C 1
ATOM 693 O O . ASP A 1 97 ? 3.956 -0.370 14.898 1.00 93.12 97 ASP A O 1
ATOM 697 N N . LEU A 1 98 ? 2.725 -0.832 16.718 1.00 92.38 98 LEU A N 1
ATOM 698 C CA . LEU A 1 98 ? 2.129 -2.036 16.155 1.00 92.38 98 LEU A CA 1
ATOM 699 C C . LEU A 1 98 ? 1.232 -1.737 14.948 1.00 92.38 98 LEU A C 1
ATOM 701 O O . LEU A 1 98 ? 1.052 -2.618 14.103 1.00 92.38 98 LEU A O 1
ATOM 705 N N . LEU A 1 99 ? 0.600 -0.560 14.874 1.00 92.75 99 LEU A N 1
ATOM 706 C CA . LEU A 1 99 ? -0.295 -0.196 13.767 1.00 92.75 99 LEU A CA 1
ATOM 707 C C . LEU A 1 99 ? 0.497 0.223 12.54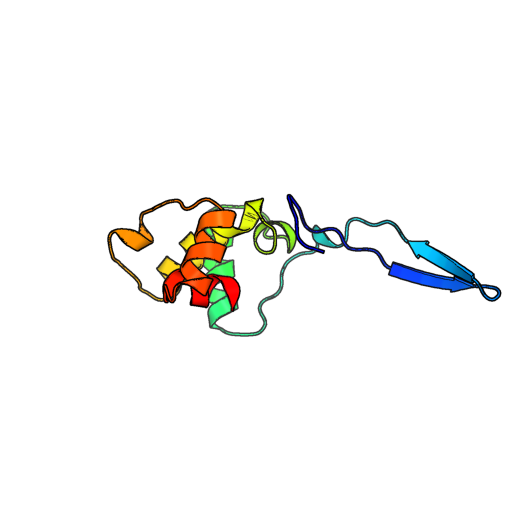1 1.00 92.75 99 LEU A C 1
ATOM 709 O O . LEU A 1 99 ? 0.205 -0.231 11.433 1.00 92.75 99 LEU A O 1
ATOM 713 N N . CYS A 1 100 ? 1.550 0.995 12.748 1.00 94.19 100 CYS A N 1
ATOM 714 C CA . CYS A 1 100 ? 2.497 1.334 11.712 1.00 94.19 100 CYS A CA 1
ATOM 715 C C . CYS A 1 100 ? 3.198 0.074 11.183 1.00 94.19 100 CYS A C 1
ATOM 717 O O . CYS A 1 100 ? 3.287 -0.100 9.971 1.00 94.19 100 CYS A O 1
ATOM 719 N N . GLN A 1 101 ? 3.597 -0.867 12.048 1.00 94.69 101 GLN A N 1
ATOM 720 C CA . GLN A 1 101 ? 4.144 -2.160 11.612 1.00 94.69 101 GLN A CA 1
ATOM 721 C C . GLN A 1 101 ? 3.143 -2.976 10.793 1.00 94.69 101 GLN A C 1
ATOM 723 O O . GLN A 1 101 ? 3.491 -3.459 9.719 1.00 94.69 101 GLN A O 1
ATOM 728 N N . ALA A 1 102 ? 1.895 -3.088 11.258 1.00 93.56 102 ALA A N 1
ATOM 729 C CA . ALA A 1 102 ? 0.844 -3.775 10.511 1.00 93.56 102 ALA A CA 1
ATOM 730 C C . ALA A 1 102 ? 0.580 -3.112 9.150 1.00 93.56 102 ALA A C 1
ATOM 732 O O . ALA A 1 102 ? 0.327 -3.806 8.173 1.00 93.56 102 ALA A O 1
ATOM 733 N N . THR A 1 103 ? 0.679 -1.783 9.071 1.00 94.75 103 THR A N 1
ATOM 734 C CA . THR A 1 103 ? 0.523 -1.025 7.821 1.00 94.75 103 THR A CA 1
ATOM 735 C C . THR A 1 103 ? 1.647 -1.321 6.833 1.00 94.75 103 THR A C 1
ATOM 737 O O . THR A 1 103 ? 1.370 -1.528 5.661 1.00 94.75 103 THR A O 1
ATOM 740 N N . ILE A 1 104 ? 2.903 -1.359 7.289 1.00 94.62 104 ILE A N 1
ATOM 741 C CA . ILE A 1 104 ? 4.067 -1.649 6.433 1.00 94.62 104 ILE A CA 1
ATOM 742 C C . ILE A 1 104 ? 4.117 -3.123 6.004 1.00 94.62 104 ILE A C 1
ATOM 744 O O . ILE A 1 104 ? 4.659 -3.433 4.948 1.00 94.62 104 ILE A O 1
ATOM 748 N N . ALA A 1 105 ? 3.576 -4.025 6.825 1.00 93.00 105 ALA A N 1
ATOM 749 C CA . ALA A 1 105 ? 3.525 -5.458 6.548 1.00 93.00 105 ALA A CA 1
ATOM 750 C C . ALA A 1 105 ? 2.300 -5.898 5.722 1.00 93.00 105 ALA A C 1
ATOM 752 O O . ALA A 1 105 ? 2.190 -7.086 5.427 1.00 93.00 105 ALA A O 1
ATOM 753 N N . THR A 1 106 ? 1.383 -4.974 5.410 1.00 89.38 106 THR A N 1
ATOM 754 C CA . THR A 1 106 ? 0.239 -5.208 4.511 1.00 89.38 106 THR A CA 1
ATOM 755 C C . THR A 1 106 ? 0.677 -5.021 3.067 1.00 89.38 106 THR A C 1
ATOM 757 O O . THR A 1 106 ? 0.269 -5.845 2.230 1.00 89.38 106 THR A O 1
#

Radius of gyration: 16.12 Å; Cα contacts (8 Å, |Δi|>4): 141; chains: 1; bounding box: 39×24×49 Å

Mean predicted aligned error: 4.63 Å